Protein AF-A0A074VTX7-F1 (afdb_monomer)

Foldseek 3Di:
DDDPDDDPDPPPAAEDEQQPFDDQFALDDDPDPQKDWDDQVVLQVQLLVLCQVVVVCCVQPVDRHRYDDGHHPNKTKIWGWDFDQDPPDNDTDTDTWIWMHGHPLRDIRRHSNLVSQCSSCRSVVNNVPRPGCPSVDVDD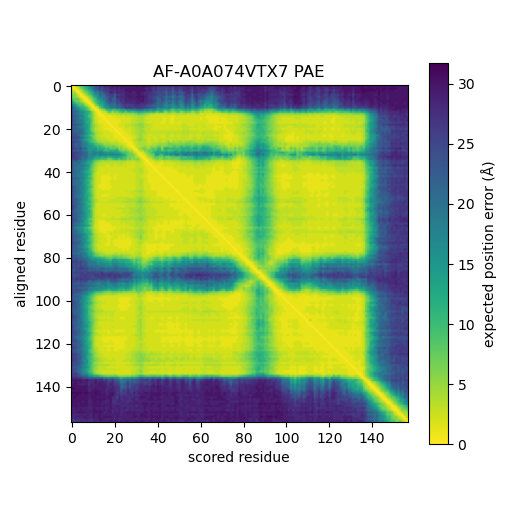DPPPPPPPPPPPDDDDD

Structure (mmCIF, N/CA/C/O backbone):
data_AF-A0A074VTX7-F1
#
_entry.id   AF-A0A074VTX7-F1
#
loop_
_atom_site.group_PDB
_atom_site.id
_atom_site.type_symbol
_atom_site.label_atom_id
_atom_site.label_alt_id
_atom_site.label_comp_id
_atom_site.label_asym_id
_atom_site.label_entity_id
_atom_site.label_seq_id
_atom_site.pdbx_PDB_ins_code
_atom_site.Cartn_x
_atom_site.Cartn_y
_atom_site.Cartn_z
_atom_site.occupancy
_atom_site.B_iso_or_equiv
_atom_site.auth_seq_id
_atom_site.auth_comp_id
_atom_site.auth_asym_id
_atom_site.auth_atom_id
_atom_site.pdbx_PDB_model_num
ATOM 1 N N . MET A 1 1 ? 20.202 25.415 -2.064 1.00 35.78 1 MET A N 1
ATOM 2 C CA . MET A 1 1 ? 19.200 25.544 -0.985 1.00 35.78 1 MET A CA 1
ATOM 3 C C . MET A 1 1 ? 17.829 25.539 -1.634 1.00 35.78 1 MET A C 1
ATOM 5 O O . MET A 1 1 ? 17.316 26.577 -2.020 1.00 35.78 1 MET A O 1
ATOM 9 N N . ASN A 1 2 ? 17.303 24.351 -1.880 1.00 34.44 2 ASN A N 1
ATOM 10 C CA . ASN A 1 2 ? 16.001 24.104 -2.477 1.00 34.44 2 ASN A CA 1
ATOM 11 C C . ASN A 1 2 ? 15.059 23.713 -1.337 1.00 34.44 2 ASN A C 1
ATOM 13 O O . ASN A 1 2 ? 15.099 22.591 -0.847 1.00 34.44 2 ASN A O 1
ATOM 17 N N . ASN A 1 3 ? 14.274 24.695 -0.890 1.00 41.28 3 ASN A N 1
ATOM 18 C CA . ASN A 1 3 ? 13.166 24.508 0.036 1.00 41.28 3 ASN A CA 1
ATOM 19 C C . ASN A 1 3 ? 12.060 23.735 -0.688 1.00 41.28 3 ASN A C 1
ATOM 21 O O . ASN A 1 3 ? 11.331 24.311 -1.494 1.00 41.28 3 ASN A O 1
ATOM 25 N N . SER A 1 4 ? 11.931 22.446 -0.389 1.00 39.31 4 SER A N 1
ATOM 26 C CA . SER A 1 4 ? 10.676 21.731 -0.600 1.00 39.31 4 SER A CA 1
ATOM 27 C C . SER A 1 4 ? 9.819 21.968 0.634 1.00 39.31 4 SER A C 1
ATOM 29 O O . SER A 1 4 ? 10.064 21.406 1.697 1.00 39.31 4 SER A O 1
ATOM 31 N N . THR A 1 5 ? 8.856 22.873 0.509 1.00 37.94 5 THR A N 1
ATOM 32 C CA . THR A 1 5 ? 7.823 23.097 1.518 1.00 37.94 5 THR A CA 1
ATOM 33 C C . THR A 1 5 ? 7.037 21.794 1.703 1.00 37.94 5 THR A C 1
ATOM 35 O O . THR A 1 5 ? 6.525 21.276 0.705 1.00 37.94 5 THR A O 1
ATOM 38 N N . PRO A 1 6 ? 6.900 21.253 2.927 1.00 44.28 6 PRO A N 1
ATOM 39 C CA . PRO A 1 6 ? 5.965 20.166 3.171 1.00 44.28 6 PRO A CA 1
ATOM 40 C C . PRO A 1 6 ? 4.564 20.693 2.868 1.00 44.28 6 PRO A C 1
ATOM 42 O O . PRO A 1 6 ? 4.188 21.777 3.321 1.00 44.28 6 PRO A O 1
ATOM 45 N N . THR A 1 7 ? 3.795 19.950 2.078 1.00 47.16 7 THR A N 1
ATOM 46 C CA . THR A 1 7 ? 2.369 20.249 1.915 1.00 47.16 7 THR A CA 1
ATOM 47 C C . THR A 1 7 ? 1.738 20.196 3.311 1.00 47.16 7 THR A C 1
ATOM 49 O O . THR A 1 7 ? 1.939 19.194 3.998 1.00 47.16 7 THR A O 1
ATOM 52 N N . PRO A 1 8 ? 1.022 21.237 3.777 1.00 45.09 8 PRO A N 1
ATOM 53 C CA . PRO A 1 8 ? 0.425 21.191 5.099 1.00 45.09 8 PRO A CA 1
ATOM 54 C C . PRO A 1 8 ? -0.589 20.049 5.124 1.00 45.09 8 PRO A C 1
ATOM 56 O O . PRO A 1 8 ? -1.461 19.982 4.253 1.00 45.09 8 PRO A O 1
ATOM 59 N N . ALA A 1 9 ? -0.469 19.159 6.112 1.00 49.94 9 ALA A N 1
ATOM 60 C CA . ALA A 1 9 ? -1.504 18.185 6.420 1.00 49.94 9 ALA A CA 1
ATOM 61 C C . ALA A 1 9 ? -2.851 18.917 6.460 1.00 49.94 9 ALA A C 1
ATOM 63 O O . ALA A 1 9 ? -2.981 19.956 7.115 1.00 49.94 9 ALA A O 1
ATOM 64 N N . ALA A 1 10 ? -3.831 18.428 5.700 1.00 51.50 10 ALA A N 1
ATOM 65 C CA . ALA A 1 10 ? -5.150 19.034 5.665 1.00 51.50 10 ALA A CA 1
ATOM 66 C C . ALA A 1 10 ? -5.691 19.099 7.101 1.00 51.50 10 ALA A C 1
ATOM 68 O O . ALA A 1 10 ? -5.908 18.066 7.734 1.00 51.50 10 ALA A O 1
ATOM 69 N N . SER A 1 11 ? -5.858 20.316 7.621 1.00 49.06 11 SER A N 1
ATOM 70 C CA . SER A 1 11 ? -6.480 20.591 8.917 1.00 49.06 11 SER A CA 1
ATOM 71 C C . SER A 1 11 ? -7.802 19.814 9.013 1.00 49.06 11 SER A C 1
ATOM 73 O O . SER A 1 11 ? -8.742 20.108 8.276 1.00 49.06 11 SER A O 1
ATOM 75 N N . GLY A 1 12 ? -7.838 18.765 9.847 1.00 70.00 12 GLY A N 1
ATOM 76 C CA . GLY A 1 12 ? -8.978 17.846 9.993 1.00 70.00 12 GLY A CA 1
ATOM 77 C C . GLY A 1 12 ? -8.753 16.393 9.541 1.00 70.00 12 GLY A C 1
ATOM 78 O O . GLY A 1 12 ? -9.657 15.575 9.716 1.00 70.00 12 GLY A O 1
ATOM 79 N N . ALA A 1 13 ? -7.588 16.043 8.987 1.00 82.75 13 ALA A N 1
ATOM 80 C CA . ALA A 1 13 ? -7.245 14.654 8.676 1.00 82.75 13 ALA A CA 1
ATOM 81 C C . ALA A 1 13 ? -7.021 13.827 9.955 1.00 82.75 13 ALA A C 1
ATOM 83 O O . ALA A 1 13 ? -6.391 14.290 10.905 1.00 82.75 13 ALA A O 1
ATOM 84 N N . GLN A 1 14 ? -7.537 12.597 9.978 1.00 93.50 14 GLN A N 1
ATOM 85 C CA . GLN A 1 14 ? -7.322 11.674 11.093 1.00 93.50 14 GLN A CA 1
ATOM 86 C C . GLN A 1 14 ? -5.940 11.027 10.992 1.00 93.50 14 GLN A C 1
ATOM 88 O O . GLN A 1 14 ? -5.607 10.453 9.956 1.00 93.50 14 GLN A O 1
ATOM 93 N N . GLU A 1 15 ? -5.165 11.063 12.073 1.00 97.06 15 GLU A N 1
ATOM 94 C CA . GLU A 1 15 ? -3.908 10.320 12.153 1.00 97.06 15 GLU A CA 1
ATOM 95 C C . GLU A 1 15 ? -4.174 8.828 12.361 1.00 97.06 15 GLU A C 1
ATOM 97 O O . GLU A 1 15 ? -4.934 8.438 13.250 1.00 97.06 15 GLU A O 1
ATOM 102 N N . ILE A 1 16 ? -3.558 7.998 11.521 1.00 97.31 16 ILE A N 1
ATOM 103 C CA . ILE A 1 16 ? -3.710 6.543 11.536 1.00 97.31 16 ILE A CA 1
ATOM 104 C C . ILE A 1 16 ? -2.327 5.897 11.591 1.00 97.31 16 ILE A C 1
ATOM 106 O O . ILE A 1 16 ? -1.510 6.077 10.688 1.00 97.31 16 ILE A O 1
ATOM 110 N N . ASP A 1 17 ? -2.085 5.100 12.625 1.00 96.56 17 ASP A N 1
ATOM 111 C CA . ASP A 1 17 ? -0.899 4.253 12.724 1.00 96.56 17 ASP A CA 1
ATOM 112 C C . ASP A 1 17 ? -1.211 2.858 12.167 1.00 96.56 17 ASP A C 1
ATOM 114 O O . ASP A 1 17 ? -1.962 2.080 12.762 1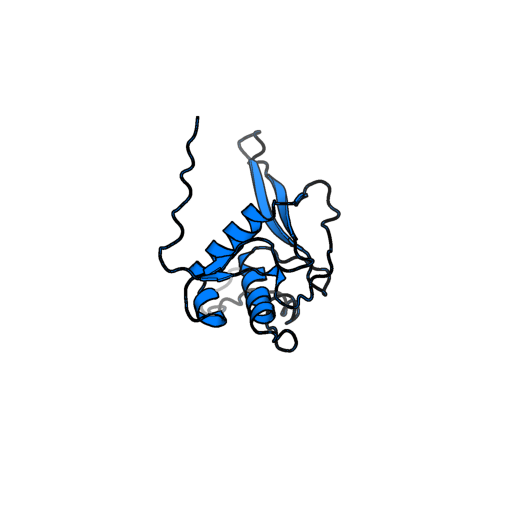.00 96.56 17 ASP A O 1
ATOM 118 N N . LEU A 1 18 ? -0.635 2.536 11.006 1.00 96.19 18 LEU A N 1
ATOM 119 C CA . LEU A 1 18 ? -0.891 1.276 10.306 1.00 96.19 18 LEU A CA 1
ATOM 120 C C . LEU A 1 18 ? -0.270 0.059 11.006 1.00 96.19 18 LEU A C 1
ATOM 122 O O . LEU A 1 18 ? -0.685 -1.069 10.738 1.00 96.19 18 LEU A O 1
ATOM 126 N N . SER A 1 19 ? 0.677 0.262 11.926 1.00 93.31 19 SER A N 1
ATOM 127 C CA . SER A 1 19 ? 1.274 -0.829 12.705 1.00 93.31 19 SER A CA 1
ATOM 128 C C . SER A 1 19 ? 0.316 -1.440 13.734 1.00 93.31 19 SER A C 1
ATOM 130 O O . SER A 1 19 ? 0.555 -2.551 14.205 1.00 93.31 19 SER A O 1
ATOM 132 N N . GLN A 1 20 ? -0.783 -0.744 14.050 1.00 94.69 20 GLN A N 1
ATOM 133 C CA . GLN A 1 20 ? -1.805 -1.195 14.999 1.00 94.69 20 GLN A CA 1
ATOM 134 C C . GLN A 1 20 ? -2.794 -2.203 14.390 1.00 94.69 20 GLN A C 1
ATOM 136 O O . GLN A 1 20 ? -3.573 -2.821 15.115 1.00 94.69 20 GLN A O 1
ATOM 141 N N . TYR A 1 21 ? -2.776 -2.385 13.067 1.00 95.06 21 TYR A N 1
ATOM 142 C CA . TYR A 1 21 ? -3.659 -3.311 12.361 1.00 95.06 21 TYR A CA 1
ATOM 143 C C . TYR A 1 21 ? -2.988 -4.673 12.177 1.00 95.06 21 TYR A C 1
ATOM 145 O O . TYR A 1 21 ? -1.778 -4.775 11.959 1.00 95.06 21 TYR A O 1
ATOM 153 N N . THR A 1 22 ? -3.784 -5.743 12.231 1.00 94.81 22 THR A N 1
ATOM 154 C CA . THR A 1 22 ? -3.284 -7.087 11.910 1.00 94.81 22 THR A CA 1
ATOM 155 C C . THR A 1 22 ? -2.932 -7.146 10.430 1.00 94.81 22 THR A C 1
ATOM 157 O O . THR A 1 22 ? -3.784 -6.920 9.577 1.00 94.81 22 THR A O 1
ATOM 160 N N . SER A 1 23 ? -1.667 -7.436 10.130 1.00 94.75 23 SER A N 1
ATOM 161 C CA . SER A 1 23 ? -1.142 -7.456 8.766 1.00 94.75 23 SER A CA 1
ATOM 162 C C . SER A 1 23 ? -0.753 -8.869 8.339 1.00 94.75 23 SER A C 1
ATOM 164 O O . SER A 1 23 ? -0.218 -9.640 9.135 1.00 94.75 23 SER A O 1
ATOM 166 N N . ASP A 1 24 ? -0.985 -9.179 7.065 1.00 95.81 24 ASP A N 1
ATOM 167 C CA . ASP A 1 24 ? -0.550 -10.393 6.368 1.00 95.81 24 ASP A CA 1
ATOM 168 C C . ASP A 1 24 ? 0.841 -10.258 5.724 1.00 95.81 24 ASP A C 1
ATOM 170 O O . ASP A 1 24 ? 1.307 -11.166 5.032 1.00 95.81 24 ASP A O 1
ATOM 174 N N . GLY A 1 25 ? 1.525 -9.133 5.950 1.00 95.44 25 GLY A N 1
ATOM 175 C CA . GLY A 1 25 ? 2.830 -8.865 5.369 1.00 95.44 25 GLY A CA 1
ATOM 176 C C . GLY A 1 25 ? 3.877 -9.887 5.804 1.00 95.44 25 GLY A C 1
ATOM 177 O O . GLY A 1 25 ? 4.098 -10.128 6.991 1.00 95.44 25 GLY A O 1
ATOM 178 N N . THR A 1 26 ? 4.581 -10.472 4.837 1.00 94.94 26 THR A N 1
ATOM 179 C CA . THR A 1 26 ? 5.542 -11.552 5.098 1.00 94.94 26 THR A CA 1
ATOM 180 C C . THR A 1 26 ? 6.973 -11.070 5.325 1.00 94.94 26 THR A C 1
ATOM 182 O O . THR A 1 26 ? 7.861 -11.907 5.449 1.00 94.94 26 THR A O 1
ATOM 185 N N . GLY A 1 27 ? 7.235 -9.759 5.278 1.00 91.69 27 GLY A N 1
ATOM 186 C CA . GLY A 1 27 ? 8.593 -9.205 5.378 1.00 91.69 27 GLY A CA 1
ATOM 187 C C . GLY A 1 27 ? 9.489 -9.590 4.200 1.00 91.69 27 GLY A C 1
ATOM 188 O O . GLY A 1 27 ? 10.698 -9.714 4.352 1.00 91.69 27 GLY A O 1
ATOM 189 N N . GLN A 1 28 ? 8.896 -9.852 3.031 1.00 88.31 28 GLN A N 1
ATOM 190 C CA . GLN A 1 28 ? 9.672 -10.179 1.842 1.00 88.31 28 GLN A CA 1
ATOM 191 C C . GLN A 1 28 ? 10.425 -8.943 1.359 1.00 88.31 28 GLN A C 1
ATOM 193 O O . GLN A 1 28 ? 9.810 -7.930 1.031 1.00 88.31 28 GLN A O 1
ATOM 198 N N . GLU A 1 29 ? 11.735 -9.081 1.213 1.00 85.50 29 GLU A N 1
ATOM 199 C CA . GLU A 1 29 ? 12.582 -8.057 0.618 1.00 85.50 29 GLU A CA 1
ATOM 200 C C . GLU A 1 29 ? 12.720 -8.246 -0.898 1.00 85.50 29 GLU A C 1
ATOM 202 O O . GLU A 1 29 ? 12.539 -9.342 -1.445 1.00 85.50 29 GLU A O 1
ATOM 207 N N . CYS A 1 30 ? 13.066 -7.169 -1.605 1.00 79.81 30 CYS A N 1
ATOM 208 C CA . CYS A 1 30 ? 13.448 -7.283 -3.005 1.00 79.81 30 CYS A CA 1
ATOM 209 C C . CYS A 1 30 ? 14.893 -7.795 -3.118 1.00 79.81 30 CYS A C 1
ATOM 211 O O . CYS A 1 30 ? 15.827 -7.114 -2.712 1.00 79.81 30 CYS A O 1
ATOM 213 N N . MET A 1 31 ? 15.097 -8.964 -3.734 1.00 72.62 31 MET A N 1
ATOM 214 C CA . MET A 1 31 ? 16.433 -9.564 -3.907 1.00 72.62 31 MET A CA 1
ATOM 215 C C . MET A 1 31 ? 17.255 -8.961 -5.068 1.00 72.62 31 MET A C 1
ATOM 217 O O . MET A 1 31 ? 18.264 -9.536 -5.471 1.00 72.62 31 MET A O 1
ATOM 221 N N . ASN A 1 32 ? 16.837 -7.833 -5.656 1.00 72.19 32 ASN A N 1
ATOM 222 C CA . ASN A 1 32 ? 17.489 -7.264 -6.840 1.00 72.19 32 ASN A CA 1
ATOM 223 C C . ASN A 1 32 ? 18.446 -6.113 -6.487 1.00 72.19 32 ASN A C 1
ATOM 225 O O . ASN A 1 32 ? 18.079 -5.171 -5.796 1.00 72.19 32 ASN A O 1
ATOM 229 N N . LEU A 1 33 ? 19.647 -6.116 -7.076 1.00 61.84 33 LEU A N 1
ATOM 230 C CA . LEU A 1 33 ? 20.695 -5.101 -6.842 1.00 61.84 33 LEU A CA 1
ATOM 231 C C . LEU A 1 33 ? 20.339 -3.673 -7.309 1.00 61.84 33 LEU A C 1
ATOM 233 O O . LEU A 1 33 ? 21.084 -2.736 -7.049 1.00 61.84 33 LEU A O 1
ATOM 237 N N . ILE A 1 34 ? 19.226 -3.499 -8.025 1.00 77.12 34 ILE A N 1
ATOM 238 C CA . ILE A 1 34 ? 18.788 -2.212 -8.597 1.00 77.12 34 ILE A CA 1
ATOM 239 C C . ILE A 1 34 ? 17.586 -1.602 -7.861 1.00 77.12 34 ILE A C 1
ATOM 241 O O . ILE A 1 34 ? 16.976 -0.655 -8.365 1.00 77.12 34 ILE A O 1
ATOM 245 N N . THR A 1 35 ? 17.201 -2.170 -6.716 1.00 81.31 35 THR A N 1
ATOM 246 C CA . THR A 1 35 ? 16.099 -1.669 -5.887 1.00 81.31 35 THR A CA 1
ATOM 247 C C . THR A 1 35 ? 16.598 -1.062 -4.588 1.00 81.31 35 THR A C 1
ATOM 249 O O . THR A 1 35 ? 17.406 -1.671 -3.896 1.00 81.31 35 THR A O 1
ATOM 252 N N . VAL A 1 36 ? 16.070 0.110 -4.240 1.00 88.94 36 VAL A N 1
ATOM 253 C CA . VAL A 1 36 ? 16.400 0.844 -3.015 1.00 88.94 36 VAL A CA 1
ATOM 254 C C . VAL A 1 36 ? 15.156 0.916 -2.139 1.00 88.94 36 VAL A C 1
ATOM 256 O O . VAL A 1 36 ? 14.134 1.464 -2.565 1.00 88.94 36 VAL A O 1
ATOM 259 N N . ALA A 1 37 ? 15.231 0.351 -0.932 1.00 91.69 37 ALA A N 1
ATOM 260 C CA . ALA A 1 37 ? 14.157 0.459 0.052 1.00 91.69 37 ALA A CA 1
ATOM 261 C C . ALA A 1 37 ? 13.913 1.936 0.390 1.00 91.69 37 ALA A C 1
ATOM 263 O O . ALA A 1 37 ? 14.861 2.690 0.610 1.00 91.69 37 ALA A O 1
ATOM 264 N N . GLN A 1 38 ? 12.650 2.348 0.394 1.00 93.94 38 GLN A N 1
ATOM 265 C CA . GLN A 1 38 ? 12.252 3.678 0.842 1.00 93.94 38 GLN A CA 1
ATOM 266 C C . GLN A 1 38 ? 12.179 3.717 2.370 1.00 93.94 38 GLN A C 1
ATOM 268 O O . GLN A 1 38 ? 12.006 2.686 3.024 1.00 93.94 38 GLN A O 1
ATOM 273 N N . SER A 1 39 ? 12.318 4.912 2.947 1.00 95.56 39 SER A N 1
ATOM 274 C CA . SER A 1 39 ? 12.080 5.095 4.377 1.00 95.56 39 SER A CA 1
ATOM 275 C C . SER A 1 39 ? 10.598 4.876 4.701 1.00 95.56 39 SER A C 1
ATOM 277 O O . SER A 1 39 ? 9.722 5.038 3.846 1.00 95.56 39 SER A O 1
ATOM 279 N N . SER A 1 40 ? 10.308 4.547 5.962 1.00 96.12 40 SER A N 1
ATOM 280 C CA . SER A 1 40 ? 8.931 4.467 6.457 1.00 96.12 40 SER A CA 1
ATOM 281 C C . SER A 1 40 ? 8.161 5.766 6.217 1.00 96.12 40 SER A C 1
ATOM 283 O O . SER A 1 40 ? 7.011 5.713 5.804 1.00 96.12 40 SER A O 1
ATOM 285 N N . GLU A 1 41 ? 8.799 6.918 6.435 1.00 97.12 41 GLU A N 1
ATOM 286 C CA . GLU A 1 41 ? 8.193 8.240 6.244 1.00 97.12 41 GLU A CA 1
ATOM 287 C C . GLU A 1 41 ? 7.753 8.453 4.792 1.00 97.12 41 GLU A C 1
ATOM 289 O O . GLU A 1 41 ? 6.575 8.694 4.543 1.00 97.12 41 GLU A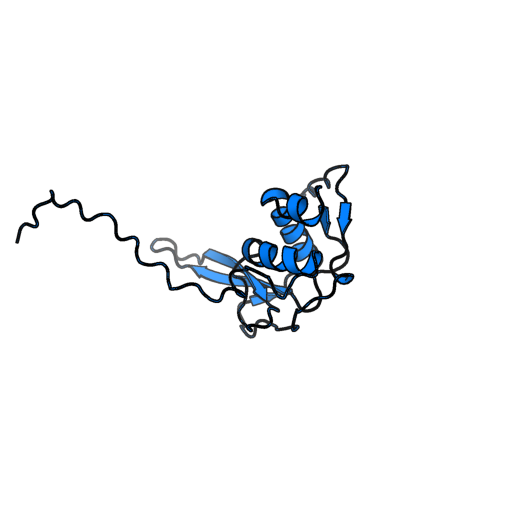 O 1
ATOM 294 N N . THR A 1 42 ? 8.648 8.237 3.824 1.00 96.44 42 THR A N 1
ATOM 295 C CA . THR A 1 42 ? 8.326 8.371 2.395 1.00 96.44 42 THR A CA 1
ATOM 296 C C . THR A 1 42 ? 7.213 7.413 1.968 1.00 96.44 42 THR A C 1
ATOM 298 O O . THR A 1 42 ? 6.300 7.797 1.236 1.00 96.44 42 THR A O 1
ATOM 301 N N . PHE A 1 43 ? 7.227 6.174 2.467 1.00 97.38 43 PHE A N 1
ATOM 302 C CA . PHE A 1 43 ? 6.164 5.224 2.151 1.00 97.38 43 PHE A CA 1
ATOM 303 C C . PHE A 1 43 ? 4.805 5.670 2.726 1.00 97.38 43 PHE A C 1
ATOM 305 O O . PHE A 1 43 ? 3.778 5.572 2.049 1.00 97.38 43 PHE A O 1
ATOM 312 N N . LEU A 1 44 ? 4.780 6.206 3.951 1.00 98.25 44 LEU A N 1
ATOM 313 C CA . LEU A 1 44 ? 3.566 6.736 4.582 1.00 98.25 44 LEU A CA 1
ATOM 314 C C . LEU A 1 44 ? 3.040 7.991 3.870 1.00 98.25 44 LEU A C 1
ATOM 316 O O . LEU A 1 44 ? 1.825 8.127 3.708 1.00 98.25 44 LEU A O 1
ATOM 320 N N . GLU A 1 45 ? 3.920 8.865 3.379 1.00 97.75 45 GLU A N 1
ATOM 321 C CA . GLU A 1 45 ? 3.549 10.012 2.541 1.00 97.75 45 GLU A CA 1
ATOM 322 C C . GLU A 1 45 ? 2.867 9.553 1.245 1.00 97.75 45 GLU A C 1
ATOM 324 O O . GLU A 1 45 ? 1.772 10.020 0.908 1.00 97.75 45 GLU A O 1
ATOM 329 N N . HIS A 1 46 ? 3.461 8.581 0.542 1.00 97.06 46 HIS A N 1
ATOM 330 C CA . HIS A 1 46 ? 2.872 8.014 -0.670 1.00 97.06 46 HIS A CA 1
ATOM 331 C C . HIS A 1 46 ? 1.522 7.343 -0.395 1.00 97.06 46 HIS A C 1
ATOM 333 O O . HIS A 1 46 ? 0.567 7.533 -1.156 1.00 97.06 46 HIS A O 1
ATOM 339 N N . LEU A 1 47 ? 1.411 6.582 0.698 1.00 97.56 47 LEU A N 1
ATOM 340 C CA . LEU A 1 47 ? 0.155 5.962 1.117 1.00 97.56 47 LEU A CA 1
ATOM 341 C C . LEU A 1 47 ? -0.914 7.006 1.418 1.00 97.56 47 LEU A C 1
ATOM 343 O O . LEU A 1 47 ? -2.032 6.874 0.927 1.00 97.56 47 LEU A O 1
ATOM 347 N N . THR A 1 48 ? -0.568 8.052 2.166 1.00 98.00 48 THR A N 1
ATOM 348 C CA . THR A 1 48 ? -1.478 9.143 2.533 1.00 98.00 48 THR A CA 1
ATOM 349 C C . THR A 1 48 ? -2.011 9.831 1.283 1.00 98.00 48 THR A C 1
ATOM 351 O O . THR A 1 48 ? -3.223 9.985 1.111 1.00 98.00 48 THR A O 1
ATOM 354 N N . HIS A 1 49 ? -1.114 10.178 0.357 1.00 97.12 49 HIS A N 1
ATOM 355 C CA . HIS A 1 49 ? -1.486 10.785 -0.913 1.00 97.12 49 HIS A CA 1
ATOM 356 C C . HIS A 1 49 ? -2.442 9.887 -1.711 1.00 97.12 49 HIS A C 1
ATOM 358 O O . HIS A 1 49 ? -3.509 10.332 -2.142 1.00 97.12 49 HIS A O 1
ATOM 364 N N . ILE A 1 50 ? -2.100 8.609 -1.884 1.00 96.00 50 ILE A N 1
ATOM 365 C CA . ILE A 1 50 ? -2.917 7.657 -2.642 1.00 96.00 50 ILE A CA 1
ATOM 366 C C . ILE A 1 50 ? -4.271 7.408 -1.973 1.00 96.00 50 ILE A C 1
ATOM 368 O O . ILE A 1 50 ? -5.285 7.386 -2.669 1.00 96.00 50 ILE A O 1
ATOM 372 N N . PHE A 1 51 ? -4.318 7.241 -0.651 1.00 96.19 51 PHE A N 1
ATOM 373 C CA . PHE A 1 51 ? -5.564 6.967 0.066 1.00 96.19 51 PHE A CA 1
ATOM 374 C C . PHE A 1 51 ? -6.562 8.106 -0.064 1.00 96.19 51 PHE A C 1
ATOM 376 O O . PHE A 1 51 ? -7.745 7.870 -0.324 1.00 96.19 51 PHE A O 1
ATOM 383 N N . ASN A 1 52 ? -6.075 9.336 0.070 1.00 96.44 52 ASN A N 1
ATOM 384 C CA . ASN A 1 52 ? -6.913 10.519 -0.016 1.00 96.44 52 ASN A CA 1
ATOM 385 C C . ASN A 1 52 ? -7.341 10.808 -1.465 1.00 96.44 52 ASN A C 1
ATOM 387 O O . ASN A 1 52 ? -8.499 11.141 -1.700 1.00 96.44 52 ASN A O 1
ATOM 391 N N . THR A 1 53 ? -6.459 10.625 -2.455 1.00 95.75 53 THR A N 1
ATOM 392 C CA . THR A 1 53 ? -6.769 10.940 -3.867 1.00 95.75 53 THR A CA 1
ATOM 393 C C . THR A 1 53 ? -7.579 9.865 -4.593 1.00 95.75 53 THR A C 1
ATOM 395 O O . THR A 1 53 ? -8.313 10.182 -5.525 1.00 95.75 53 THR A O 1
ATOM 398 N N . ARG A 1 54 ? -7.474 8.591 -4.190 1.00 93.19 54 ARG A N 1
ATOM 399 C CA . ARG A 1 54 ? -8.210 7.467 -4.805 1.00 93.19 54 ARG A CA 1
ATOM 400 C C . ARG A 1 54 ? -9.537 7.147 -4.111 1.00 93.19 54 ARG A C 1
ATOM 402 O O . ARG A 1 54 ? -10.223 6.225 -4.535 1.00 93.19 54 ARG A O 1
ATOM 409 N N . GLY A 1 55 ? -9.889 7.874 -3.049 1.00 93.00 55 GLY A N 1
ATOM 410 C CA . GLY A 1 55 ? -11.117 7.657 -2.277 1.00 93.00 55 GLY A CA 1
ATOM 411 C C . GLY A 1 55 ? -11.050 6.507 -1.266 1.00 93.00 55 GLY A C 1
ATOM 412 O O . GLY A 1 55 ? -12.014 6.301 -0.534 1.00 93.00 55 GLY A O 1
ATOM 413 N N . TYR A 1 56 ? -9.921 5.797 -1.152 1.00 95.44 56 TYR A N 1
ATOM 414 C CA . TYR A 1 56 ? -9.757 4.711 -0.178 1.00 95.44 56 TYR A CA 1
ATOM 415 C C . TYR A 1 56 ? -9.920 5.188 1.270 1.00 95.44 56 TYR A C 1
ATOM 417 O O . TYR A 1 56 ? -10.483 4.463 2.085 1.00 95.44 56 TYR A O 1
ATOM 425 N N . ALA A 1 57 ? -9.490 6.416 1.583 1.00 94.19 57 ALA A N 1
ATOM 426 C CA . ALA A 1 57 ? -9.679 7.013 2.904 1.00 94.19 57 ALA A CA 1
ATOM 427 C C . ALA A 1 57 ? -11.169 7.154 3.263 1.00 94.19 57 ALA A C 1
ATOM 429 O O . ALA A 1 57 ? -11.589 6.799 4.363 1.00 94.19 57 ALA A O 1
ATOM 430 N N . MET A 1 58 ? -11.993 7.581 2.301 1.00 93.94 58 MET A N 1
ATOM 431 C CA . MET A 1 58 ? -13.440 7.674 2.490 1.00 93.94 58 MET A CA 1
ATOM 432 C C . MET A 1 58 ? -14.080 6.294 2.651 1.00 93.94 58 MET A C 1
ATOM 434 O O . MET A 1 58 ? -14.939 6.134 3.510 1.00 93.94 58 MET A O 1
ATOM 438 N N . THR A 1 59 ? -13.638 5.294 1.885 1.00 92.88 59 THR A N 1
ATOM 439 C CA . THR A 1 59 ? -14.141 3.916 2.003 1.00 92.88 59 THR A CA 1
ATOM 440 C C . THR A 1 59 ? -13.806 3.285 3.353 1.00 92.88 59 THR A C 1
ATOM 442 O O . THR A 1 59 ? -14.669 2.662 3.961 1.00 92.88 59 THR A O 1
ATOM 445 N N . ALA A 1 60 ? -12.566 3.432 3.823 1.00 94.06 60 ALA A N 1
ATOM 446 C CA . ALA A 1 60 ? -12.097 2.759 5.033 1.00 94.06 60 ALA A CA 1
ATOM 447 C C . ALA A 1 60 ? -12.436 3.522 6.327 1.00 94.06 60 ALA A C 1
ATOM 449 O O . ALA A 1 60 ? -12.677 2.899 7.356 1.00 94.06 60 ALA A O 1
ATOM 450 N N . PHE A 1 61 ? -12.466 4.860 6.289 1.00 93.81 61 PHE A N 1
ATOM 451 C CA . PHE A 1 61 ? -12.567 5.701 7.492 1.00 93.81 61 PHE A CA 1
ATOM 452 C C . PHE A 1 61 ? -13.669 6.769 7.427 1.00 93.81 61 PHE A C 1
ATOM 454 O O . PHE A 1 61 ? -13.936 7.448 8.421 1.00 93.81 61 PHE A O 1
ATOM 461 N N . GLY A 1 62 ? -14.298 6.976 6.265 1.00 95.38 62 GLY A N 1
ATOM 462 C CA . GLY A 1 62 ? -15.309 8.021 6.070 1.00 95.38 62 GLY A CA 1
ATOM 463 C C . GLY A 1 62 ? -14.765 9.454 6.114 1.00 95.38 62 GLY A C 1
ATOM 464 O O . GLY A 1 62 ? -15.550 10.396 6.213 1.00 95.38 62 GLY A O 1
ATOM 465 N N . ARG A 1 63 ? -13.439 9.638 6.078 1.00 95.12 63 ARG A N 1
ATOM 466 C CA . ARG A 1 63 ? -12.755 10.942 6.119 1.00 95.12 63 ARG A CA 1
ATOM 467 C C . ARG A 1 63 ? -11.340 10.845 5.551 1.00 95.12 63 ARG A C 1
ATOM 469 O O . ARG A 1 63 ? -10.823 9.747 5.370 1.00 95.1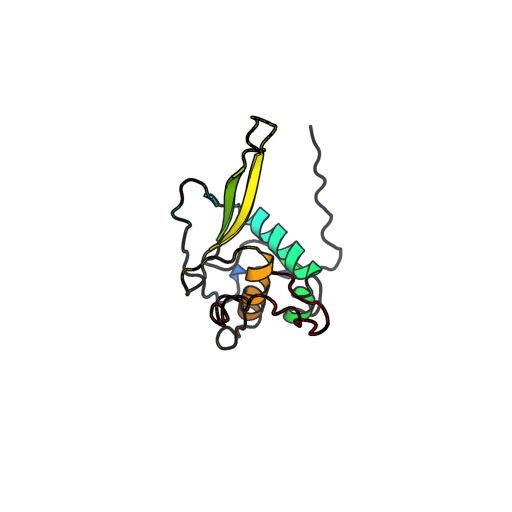2 63 ARG A O 1
ATOM 476 N N . TYR A 1 64 ? -10.704 11.993 5.316 1.00 96.06 64 TYR A N 1
ATOM 477 C CA . TYR A 1 64 ? -9.283 12.047 4.966 1.00 96.06 64 TYR A CA 1
ATOM 478 C C . TYR A 1 64 ? -8.396 11.614 6.134 1.00 96.06 64 TYR A C 1
ATOM 480 O O . TYR A 1 64 ? -8.707 11.872 7.301 1.00 96.06 64 TYR A O 1
ATOM 488 N N . VAL A 1 65 ? -7.271 10.989 5.799 1.00 96.69 65 VAL A N 1
ATOM 489 C CA . VAL A 1 65 ? -6.320 10.441 6.770 1.00 96.69 65 VAL A CA 1
ATOM 490 C C . VAL A 1 65 ? -4.918 10.993 6.568 1.00 96.69 65 VAL A C 1
ATOM 492 O O . VAL A 1 65 ? -4.582 11.481 5.489 1.00 96.69 65 VAL A O 1
ATOM 495 N N . ASN A 1 66 ? -4.106 10.884 7.611 1.00 97.88 66 ASN A N 1
ATOM 496 C CA . ASN A 1 66 ? -2.663 11.055 7.588 1.00 97.88 66 ASN A CA 1
ATOM 497 C C . ASN A 1 66 ? -2.035 9.806 8.215 1.00 97.88 66 ASN A C 1
ATOM 499 O O . ASN A 1 66 ? -2.284 9.522 9.387 1.00 97.88 66 ASN A O 1
ATOM 503 N N . PHE A 1 67 ? -1.272 9.026 7.452 1.00 97.94 67 PHE A N 1
ATOM 504 C CA . PHE A 1 67 ? -0.620 7.844 8.011 1.00 97.94 67 PHE A CA 1
ATOM 505 C C . PHE A 1 67 ? 0.661 8.231 8.745 1.00 97.94 67 PHE A C 1
ATOM 507 O O . PHE A 1 67 ? 1.492 8.958 8.207 1.00 97.94 67 PHE A O 1
ATOM 514 N N . VAL A 1 68 ? 0.821 7.732 9.970 1.00 97.31 68 VAL A N 1
ATOM 515 C CA . VAL A 1 68 ? 1.909 8.115 10.881 1.00 97.31 68 VAL A CA 1
ATOM 516 C C . VAL A 1 68 ? 2.625 6.892 11.456 1.00 97.31 68 VAL A C 1
ATOM 518 O O . VAL A 1 68 ? 2.148 5.764 11.339 1.00 97.31 68 VAL A O 1
ATOM 521 N N . ASN A 1 69 ? 3.769 7.136 12.101 1.00 96.19 69 ASN A N 1
ATOM 522 C CA . ASN A 1 69 ? 4.631 6.175 12.801 1.00 96.19 69 ASN A CA 1
ATOM 523 C C . ASN A 1 69 ? 5.250 5.075 11.933 1.00 96.19 69 ASN A C 1
ATOM 525 O O . ASN A 1 69 ? 6.473 5.010 11.804 1.00 96.19 69 ASN A O 1
ATOM 529 N N . SER A 1 70 ? 4.453 4.148 11.403 1.00 94.88 70 SER A N 1
ATOM 530 C CA . SER A 1 70 ? 4.974 2.959 10.728 1.00 94.88 70 SER A CA 1
ATOM 531 C C . SER A 1 70 ? 4.016 2.393 9.674 1.00 94.88 70 SER A C 1
ATOM 533 O O . SER A 1 70 ? 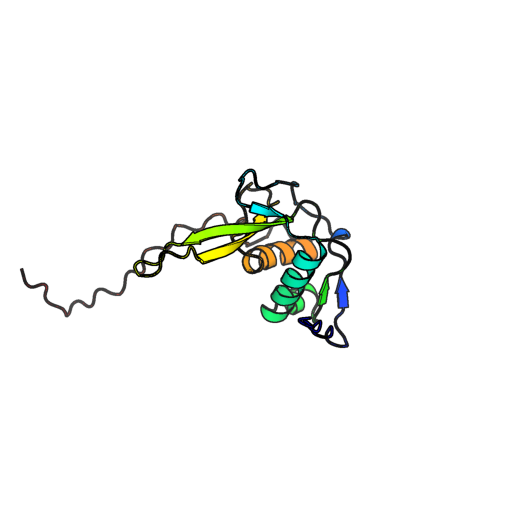2.802 2.411 9.878 1.00 94.88 70 SER A O 1
ATOM 535 N N . PRO A 1 71 ? 4.542 1.854 8.553 1.00 95.69 71 PRO A N 1
ATOM 536 C CA . PRO A 1 71 ? 3.743 1.144 7.559 1.00 95.69 71 PRO A CA 1
ATOM 537 C C . PRO A 1 71 ? 3.136 -0.155 8.115 1.00 95.69 71 PRO A C 1
ATOM 539 O O . PRO A 1 71 ? 3.537 -0.624 9.186 1.00 95.69 71 PRO A O 1
ATOM 542 N N . PRO A 1 72 ? 2.223 -0.798 7.364 1.00 95.50 72 PRO A N 1
ATOM 543 C CA . PRO A 1 72 ? 1.714 -2.120 7.707 1.00 95.50 72 PRO A CA 1
ATOM 544 C C . PRO A 1 72 ? 2.865 -3.115 7.877 1.00 95.50 72 PRO A C 1
ATOM 546 O O . PRO A 1 72 ? 3.772 -3.191 7.039 1.00 95.50 72 PRO A O 1
ATOM 549 N N . LYS A 1 73 ? 2.833 -3.878 8.972 1.00 96.69 73 LYS A N 1
ATOM 550 C CA . LYS A 1 73 ? 3.919 -4.789 9.339 1.00 96.69 73 LYS A CA 1
ATOM 551 C C . LYS A 1 73 ? 4.230 -5.765 8.199 1.00 96.69 73 LYS A C 1
ATOM 553 O O . LYS A 1 73 ? 3.348 -6.437 7.686 1.00 96.69 73 LYS A O 1
ATOM 558 N N . GLY A 1 74 ? 5.506 -5.875 7.836 1.00 96.12 74 GLY A N 1
ATOM 559 C CA . GLY A 1 74 ? 5.965 -6.821 6.816 1.00 96.12 74 GLY A CA 1
ATOM 560 C C . GLY A 1 74 ? 5.786 -6.355 5.369 1.00 96.12 74 GLY A C 1
ATOM 561 O O . GLY A 1 74 ? 6.074 -7.143 4.466 1.00 96.12 74 GLY A O 1
ATOM 562 N N . TYR A 1 75 ? 5.364 -5.105 5.148 1.00 97.19 75 TYR A N 1
ATOM 563 C CA . TYR A 1 75 ? 5.375 -4.451 3.841 1.00 97.19 75 TYR A CA 1
ATOM 564 C C . TYR A 1 75 ? 6.483 -3.404 3.740 1.00 97.19 75 TYR A C 1
ATOM 566 O O . TYR A 1 75 ? 6.794 -2.699 4.699 1.00 97.19 75 TYR A O 1
ATOM 574 N N . THR A 1 76 ? 7.080 -3.278 2.557 1.00 96.12 76 THR A N 1
ATOM 575 C CA . THR A 1 76 ? 8.128 -2.283 2.290 1.00 96.12 76 THR A CA 1
ATOM 576 C C . THR A 1 76 ? 8.030 -1.787 0.856 1.00 96.12 76 THR A C 1
ATOM 578 O O . THR A 1 76 ? 7.834 -2.570 -0.079 1.00 96.12 76 THR A O 1
ATOM 581 N N . GLU A 1 77 ? 8.165 -0.475 0.683 1.00 95.75 77 GLU A N 1
ATOM 582 C CA . GLU A 1 77 ? 8.252 0.158 -0.624 1.00 95.75 77 GLU A CA 1
ATOM 583 C C . GLU A 1 77 ? 9.703 0.195 -1.116 1.00 95.75 77 GLU A C 1
ATOM 585 O O . GLU A 1 77 ? 10.630 0.508 -0.373 1.00 95.75 77 GLU A O 1
ATOM 590 N N . TYR A 1 78 ? 9.894 -0.104 -2.396 1.00 93.75 78 TYR A N 1
ATOM 591 C CA . TYR A 1 78 ? 11.180 -0.060 -3.071 1.00 93.75 78 TYR A CA 1
ATOM 592 C C . TYR A 1 78 ? 11.081 0.783 -4.334 1.00 93.75 78 TYR A C 1
ATOM 594 O O . TYR A 1 78 ? 10.200 0.575 -5.171 1.00 93.75 78 TYR A O 1
ATOM 602 N N . TRP A 1 79 ? 12.056 1.664 -4.522 1.00 89.06 79 TRP A N 1
ATOM 603 C CA . TRP A 1 79 ? 12.309 2.313 -5.799 1.00 89.06 79 TRP A CA 1
ATOM 604 C C . TRP A 1 79 ? 13.157 1.397 -6.673 1.00 89.06 79 TRP A C 1
ATOM 606 O O . TRP A 1 79 ? 14.257 1.006 -6.283 1.00 89.06 79 TRP A O 1
ATOM 616 N N . ARG A 1 80 ? 12.668 1.045 -7.864 1.00 85.44 80 ARG A N 1
ATOM 617 C CA . ARG A 1 80 ? 13.416 0.240 -8.835 1.00 85.44 80 ARG A CA 1
ATOM 618 C C . ARG A 1 80 ? 13.962 1.125 -9.942 1.00 85.44 80 ARG A C 1
ATOM 620 O O . ARG A 1 80 ? 13.188 1.639 -10.743 1.00 85.44 80 ARG A O 1
ATOM 627 N N . HIS A 1 81 ? 15.284 1.221 -10.049 1.00 79.44 81 HIS A N 1
ATOM 628 C CA . HIS A 1 81 ? 15.926 1.953 -11.138 1.00 79.44 81 HIS A CA 1
ATOM 629 C C . HIS A 1 81 ? 15.806 1.200 -12.468 1.00 79.44 81 HIS A C 1
ATOM 631 O O . HIS A 1 81 ? 16.112 0.010 -12.561 1.00 79.44 81 HIS A O 1
ATOM 637 N N . ARG A 1 82 ? 15.424 1.911 -13.526 1.00 73.88 82 ARG A N 1
ATOM 638 C CA . ARG A 1 82 ? 15.483 1.463 -14.916 1.00 73.88 82 ARG A CA 1
ATOM 639 C C . ARG A 1 82 ? 16.338 2.448 -15.702 1.00 73.88 82 ARG A C 1
ATOM 641 O O . ARG A 1 82 ? 16.048 3.641 -15.743 1.00 73.88 82 ARG A O 1
ATOM 648 N N . ARG A 1 83 ? 17.391 1.942 -16.344 1.00 69.69 83 ARG A N 1
ATOM 649 C CA . ARG A 1 83 ? 18.129 2.724 -17.338 1.00 69.69 83 ARG A CA 1
ATOM 650 C C . ARG A 1 83 ? 17.348 2.704 -18.640 1.00 69.69 83 ARG A C 1
ATOM 652 O O . ARG A 1 83 ? 17.071 1.629 -19.168 1.00 69.69 83 ARG A O 1
ATOM 659 N N . VAL A 1 84 ? 17.008 3.882 -19.136 1.00 66.25 84 VAL A N 1
ATOM 660 C CA . VAL A 1 84 ? 16.459 4.064 -20.476 1.00 66.25 84 VAL A CA 1
ATOM 661 C C . VAL A 1 84 ? 17.508 4.793 -21.304 1.00 66.25 84 VAL A C 1
ATOM 663 O O . VAL A 1 84 ? 18.018 5.832 -20.886 1.00 66.25 84 VAL A O 1
ATOM 666 N N . VAL A 1 85 ? 17.859 4.205 -22.446 1.00 66.69 85 VAL A N 1
ATOM 667 C CA . VAL A 1 85 ? 18.686 4.847 -23.471 1.00 66.69 85 VAL A CA 1
ATOM 668 C C . VAL A 1 85 ? 17.723 5.496 -24.452 1.00 66.69 85 VAL A C 1
ATOM 670 O O . VAL A 1 85 ? 16.877 4.801 -25.019 1.00 66.69 85 VAL A O 1
ATOM 673 N N . LEU A 1 86 ? 17.809 6.814 -24.609 1.00 68.12 86 LEU A N 1
ATOM 674 C CA . LEU A 1 86 ? 17.059 7.504 -25.649 1.00 68.12 86 LEU A CA 1
ATOM 675 C C . LEU A 1 86 ? 17.799 7.330 -26.986 1.00 68.12 86 LEU A C 1
ATOM 677 O O . LEU A 1 86 ? 19.027 7.401 -26.992 1.00 68.12 86 LEU A O 1
ATOM 681 N N . PRO A 1 87 ? 17.090 7.105 -28.110 1.00 67.25 87 PRO A N 1
ATOM 682 C CA . PRO A 1 87 ? 17.724 6.891 -29.415 1.00 67.25 87 PRO A CA 1
ATOM 683 C C . PRO A 1 87 ? 18.690 8.011 -29.833 1.00 67.25 87 PRO A C 1
ATOM 685 O O . PRO A 1 87 ? 19.696 7.725 -30.477 1.00 67.25 87 PRO A O 1
ATOM 688 N N . ASP A 1 88 ? 18.414 9.250 -29.407 1.00 75.44 88 ASP A N 1
ATOM 689 C CA . ASP A 1 88 ? 19.122 10.461 -29.845 1.00 75.44 88 ASP A CA 1
ATOM 690 C C . ASP A 1 88 ? 19.891 11.184 -28.717 1.00 75.44 88 ASP A C 1
ATOM 692 O O . ASP A 1 88 ? 20.464 12.248 -28.950 1.00 75.44 88 ASP A O 1
ATOM 696 N N . ASP A 1 89 ? 19.926 10.633 -27.494 1.00 64.06 89 ASP A N 1
ATOM 697 C CA . ASP A 1 89 ? 20.670 11.205 -26.359 1.00 64.06 89 ASP A CA 1
ATOM 698 C C . ASP A 1 89 ? 21.453 10.099 -25.620 1.00 64.06 89 ASP A C 1
ATOM 700 O O . ASP A 1 89 ? 20.844 9.210 -25.014 1.00 64.06 89 ASP A O 1
ATOM 704 N N . PRO A 1 90 ? 22.802 10.122 -25.643 1.00 58.56 90 PRO A N 1
ATOM 705 C CA . PRO A 1 90 ? 23.635 9.145 -24.941 1.00 58.56 90 PRO A CA 1
ATOM 706 C C . PRO A 1 90 ? 23.574 9.274 -23.407 1.00 58.56 90 PRO A C 1
ATOM 708 O O . PRO A 1 90 ? 24.197 8.472 -22.703 1.00 58.56 90 PRO A O 1
ATOM 711 N N . GLN A 1 91 ? 22.845 10.253 -22.860 1.00 60.06 91 GLN A N 1
ATOM 712 C CA . GLN A 1 91 ? 22.567 10.322 -21.431 1.00 60.06 91 GLN A CA 1
ATOM 713 C C . GLN A 1 91 ? 21.517 9.283 -21.024 1.00 60.06 91 GLN A C 1
ATOM 715 O O . GLN A 1 91 ? 20.383 9.260 -21.498 1.00 60.06 91 GLN A O 1
ATOM 720 N N . TYR A 1 92 ? 21.891 8.422 -20.078 1.00 59.31 92 TYR A N 1
ATOM 721 C CA . TYR A 1 92 ? 20.953 7.495 -19.457 1.00 59.31 92 TYR A CA 1
ATOM 722 C C . TYR A 1 92 ? 19.925 8.273 -18.631 1.00 59.31 92 TYR A C 1
ATOM 724 O O . TYR A 1 92 ? 20.268 8.844 -17.593 1.00 59.31 92 TYR A O 1
ATOM 732 N N . LEU A 1 93 ? 18.651 8.208 -19.015 1.00 60.62 93 LEU A N 1
ATOM 733 C CA . LEU A 1 93 ? 17.579 8.573 -18.099 1.00 60.62 93 LEU A CA 1
ATOM 734 C C . LEU A 1 93 ? 17.398 7.433 -17.100 1.00 60.62 93 LEU A C 1
ATOM 736 O O . LEU A 1 93 ? 17.126 6.285 -17.463 1.00 60.62 93 LEU A O 1
ATOM 740 N N . THR A 1 94 ? 17.561 7.755 -15.820 1.00 61.94 94 THR A N 1
ATOM 741 C CA . THR A 1 94 ? 17.166 6.851 -14.742 1.00 61.94 94 THR A CA 1
ATOM 742 C C . THR A 1 94 ? 15.698 7.109 -14.444 1.00 61.94 94 THR A C 1
ATOM 744 O O . THR A 1 94 ? 15.360 8.018 -13.694 1.00 61.94 94 THR A O 1
ATOM 747 N N . ILE A 1 95 ? 14.827 6.316 -15.061 1.00 70.81 95 ILE A N 1
ATOM 748 C CA . ILE A 1 95 ? 13.401 6.278 -14.724 1.00 70.81 95 ILE A CA 1
ATOM 749 C C . ILE A 1 95 ? 13.236 5.215 -13.646 1.00 70.81 95 ILE A C 1
ATOM 751 O O . ILE A 1 95 ? 13.908 4.186 -13.696 1.00 70.81 95 ILE A O 1
ATOM 755 N N . GLY A 1 96 ? 12.378 5.436 -12.659 1.00 73.38 96 GLY A N 1
ATOM 756 C CA . GLY A 1 96 ? 12.099 4.406 -11.671 1.00 73.38 96 GLY A CA 1
ATOM 757 C C . GLY A 1 96 ? 10.623 4.218 -11.417 1.00 73.38 96 GLY A C 1
ATOM 758 O O . GLY A 1 96 ? 9.811 5.119 -11.605 1.00 73.38 96 GLY A O 1
ATOM 759 N N . ASP A 1 97 ? 10.313 2.994 -11.023 1.00 85.44 97 ASP A N 1
ATOM 760 C CA . ASP A 1 97 ? 8.980 2.553 -10.656 1.00 85.44 97 ASP A CA 1
ATOM 761 C C . ASP A 1 97 ? 9.001 2.206 -9.161 1.00 85.44 97 ASP A C 1
ATOM 763 O O . ASP A 1 97 ? 9.937 1.552 -8.684 1.00 85.44 97 ASP A O 1
ATOM 767 N N . LEU A 1 98 ? 7.961 2.607 -8.432 1.00 90.50 98 LEU A N 1
ATOM 768 C CA . LEU A 1 98 ? 7.760 2.223 -7.036 1.00 90.50 98 LEU A CA 1
ATOM 769 C C . LEU A 1 98 ? 7.026 0.884 -6.959 1.00 90.50 98 LEU A C 1
ATOM 771 O O . LEU A 1 98 ? 5.975 0.695 -7.576 1.00 90.50 98 LEU A O 1
ATOM 775 N N . TYR A 1 99 ? 7.569 -0.042 -6.176 1.00 94.12 99 TYR A N 1
ATOM 776 C CA . TYR A 1 99 ? 6.973 -1.347 -5.908 1.00 94.12 99 TYR A CA 1
ATOM 777 C C . TYR A 1 99 ? 6.772 -1.537 -4.414 1.00 94.12 99 TYR A C 1
ATOM 779 O O . TYR A 1 99 ? 7.629 -1.151 -3.629 1.00 94.12 99 TYR A O 1
ATOM 787 N N . VAL A 1 100 ? 5.697 -2.220 -4.028 1.00 96.00 100 VAL A N 1
ATOM 788 C CA . VAL A 1 100 ? 5.477 -2.624 -2.634 1.00 96.00 100 VAL A CA 1
ATOM 789 C C . VAL A 1 100 ? 5.602 -4.140 -2.531 1.00 96.00 100 VAL A C 1
ATOM 791 O O . VAL A 1 100 ? 4.880 -4.875 -3.209 1.00 96.00 100 VAL A O 1
ATOM 794 N N . TYR A 1 101 ? 6.530 -4.604 -1.698 1.00 95.50 101 TYR A N 1
ATOM 795 C CA . TYR A 1 101 ? 6.748 -6.017 -1.383 1.00 95.50 101 TYR A CA 1
ATOM 796 C C . TYR A 1 101 ? 6.147 -6.358 -0.020 1.00 95.50 101 TYR A C 1
ATOM 798 O O . TYR A 1 101 ? 5.909 -5.464 0.789 1.00 95.50 101 TYR A O 1
ATOM 806 N N . GLY A 1 102 ? 5.893 -7.648 0.215 1.00 95.38 102 GLY A N 1
ATOM 807 C CA . GLY A 1 102 ? 5.347 -8.156 1.477 1.00 95.38 102 GLY A CA 1
ATOM 808 C C . GLY A 1 102 ? 4.105 -9.033 1.327 1.00 95.38 102 GLY A C 1
ATOM 809 O O . GLY A 1 102 ? 3.775 -9.757 2.254 1.00 95.38 102 GLY A O 1
ATOM 810 N N . HIS A 1 103 ? 3.440 -9.030 0.169 1.00 96.31 103 HIS A N 1
ATOM 811 C CA . HIS A 1 103 ? 2.202 -9.789 -0.019 1.00 96.31 103 HIS A CA 1
ATOM 812 C C . HIS A 1 103 ? 2.411 -11.319 0.101 1.00 96.31 103 HIS A C 1
ATOM 814 O O . HIS A 1 103 ? 3.394 -11.834 -0.450 1.00 96.31 103 HIS A O 1
ATOM 820 N N . PRO A 1 104 ? 1.478 -12.079 0.716 1.00 94.75 104 PRO A N 1
ATOM 821 C CA . PRO A 1 104 ? 1.576 -13.537 0.863 1.00 94.75 104 PRO A CA 1
ATOM 822 C C . PRO A 1 104 ? 1.836 -14.318 -0.432 1.00 94.75 104 PRO A C 1
ATOM 824 O O . PRO A 1 104 ? 2.559 -15.312 -0.413 1.00 94.75 104 PRO A O 1
ATOM 827 N N . SER A 1 105 ? 1.326 -13.837 -1.574 1.00 92.44 105 SER A N 1
ATOM 828 C CA . SER A 1 105 ? 1.549 -14.446 -2.903 1.00 92.44 105 SER A CA 1
ATOM 829 C C . SER A 1 105 ? 2.992 -14.364 -3.419 1.00 92.44 105 SER A C 1
ATOM 831 O O . SER A 1 105 ? 3.291 -14.874 -4.498 1.00 92.44 105 SER A O 1
ATOM 833 N N . LYS A 1 106 ? 3.882 -13.687 -2.688 1.00 91.31 106 LYS A N 1
ATOM 834 C CA . LYS A 1 106 ? 5.291 -13.444 -3.024 1.00 91.31 106 LYS A CA 1
ATOM 835 C C . LYS A 1 106 ? 5.553 -12.571 -4.252 1.00 91.31 106 LYS A C 1
ATOM 837 O O . LYS A 1 106 ? 6.707 -12.340 -4.625 1.00 91.31 106 LYS A O 1
ATOM 842 N N . LYS A 1 107 ? 4.496 -12.033 -4.862 1.00 92.38 107 LYS A N 1
ATOM 843 C CA . LYS A 1 107 ? 4.574 -11.051 -5.948 1.00 92.38 107 LYS A CA 1
ATOM 844 C C . LYS A 1 107 ? 4.513 -9.625 -5.377 1.00 92.38 107 LYS A C 1
ATOM 846 O O . LYS A 1 107 ? 3.779 -9.396 -4.417 1.00 92.38 107 LYS A O 1
ATOM 851 N N . PRO A 1 108 ? 5.229 -8.650 -5.962 1.00 93.56 108 PRO A N 1
ATOM 852 C CA . PRO A 1 108 ? 5.107 -7.256 -5.557 1.00 93.56 108 PRO A CA 1
ATOM 853 C C . PRO A 1 108 ? 3.902 -6.568 -6.205 1.00 93.56 108 PRO A C 1
ATOM 855 O O . PRO A 1 108 ? 3.545 -6.840 -7.357 1.00 93.56 108 PRO A O 1
ATOM 858 N N . PHE A 1 109 ? 3.349 -5.572 -5.518 1.00 94.69 109 PHE A N 1
ATOM 859 C CA . PHE A 1 109 ? 2.491 -4.579 -6.154 1.00 94.69 109 PHE A CA 1
ATOM 860 C C . PHE A 1 109 ? 3.350 -3.646 -7.007 1.00 94.69 109 PHE A C 1
ATOM 862 O O . PHE A 1 109 ? 4.354 -3.117 -6.539 1.00 94.69 109 PHE A O 1
ATOM 869 N N . LYS A 1 110 ? 2.941 -3.407 -8.257 1.00 92.38 110 LYS A N 1
ATOM 870 C CA . LYS A 1 110 ? 3.675 -2.549 -9.212 1.00 92.38 110 LYS A CA 1
ATOM 871 C C . LYS A 1 110 ? 3.453 -1.039 -9.011 1.00 92.38 110 LYS A C 1
ATOM 873 O O . LYS A 1 110 ? 3.769 -0.264 -9.905 1.00 92.38 110 LYS A O 1
ATOM 878 N N . SER A 1 111 ? 2.803 -0.655 -7.913 1.00 92.69 111 SER A N 1
ATOM 879 C CA . SER A 1 111 ? 2.626 0.727 -7.455 1.00 92.69 111 SER A CA 1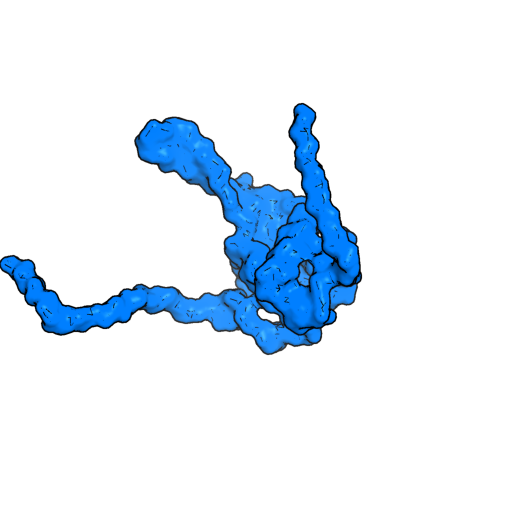
ATOM 880 C C . SER A 1 111 ? 1.971 0.754 -6.073 1.00 92.69 111 SER A C 1
ATOM 882 O O . SER A 1 111 ? 1.233 -0.169 -5.710 1.00 92.69 111 SER A O 1
ATOM 884 N N . VAL A 1 112 ? 2.144 1.862 -5.347 1.00 94.88 112 VAL A N 1
ATOM 885 C CA . VAL A 1 112 ? 1.418 2.140 -4.092 1.00 94.88 112 VAL A CA 1
ATOM 886 C C . VAL A 1 112 ? -0.094 2.178 -4.312 1.00 94.88 112 VAL A C 1
ATOM 888 O O . VAL A 1 112 ? -0.853 1.681 -3.490 1.00 94.88 112 VAL A O 1
ATOM 891 N N . ALA A 1 113 ? -0.554 2.681 -5.463 1.00 93.88 113 ALA A N 1
ATOM 892 C CA . ALA A 1 113 ? -1.978 2.720 -5.809 1.00 93.88 113 ALA A CA 1
ATOM 893 C C . ALA A 1 113 ? -2.632 1.330 -5.857 1.00 93.88 113 ALA A C 1
ATOM 895 O O . ALA A 1 113 ? -3.771 1.174 -5.418 1.00 93.88 113 ALA A O 1
ATOM 896 N N . ARG A 1 114 ? -1.913 0.324 -6.379 1.00 95.12 114 ARG A N 1
ATOM 897 C CA . ARG A 1 114 ? -2.381 -1.071 -6.401 1.00 95.12 114 ARG A CA 1
ATOM 898 C C . ARG A 1 114 ? -2.345 -1.697 -5.012 1.00 95.12 114 ARG A C 1
ATOM 900 O O . ARG A 1 114 ? -3.268 -2.422 -4.661 1.00 95.12 114 ARG A O 1
ATOM 907 N N . PHE A 1 115 ? -1.310 -1.392 -4.230 1.00 97.31 115 PHE A N 1
ATOM 908 C CA . PHE A 1 115 ? -1.249 -1.811 -2.833 1.00 97.31 115 PHE A CA 1
ATOM 909 C C . PHE A 1 115 ? -2.381 -1.195 -2.001 1.00 97.31 115 PHE A C 1
ATOM 911 O O . PHE A 1 115 ? -2.931 -1.871 -1.143 1.00 97.31 115 PHE A O 1
ATOM 918 N N . GLY A 1 116 ? -2.797 0.040 -2.294 1.00 96.81 116 GLY A N 1
ATOM 919 C CA . GLY A 1 116 ? -3.839 0.734 -1.538 1.00 96.81 116 GLY A CA 1
ATOM 920 C C . GLY A 1 116 ? -5.161 -0.034 -1.439 1.00 96.81 116 GLY A C 1
ATOM 921 O O . GLY A 1 116 ? -5.767 -0.051 -0.375 1.00 96.81 116 GLY A O 1
ATOM 922 N N . GLN A 1 117 ? -5.561 -0.754 -2.493 1.00 95.12 117 GLN A N 1
ATOM 923 C CA . GLN A 1 117 ? -6.749 -1.617 -2.457 1.00 95.12 117 GLN A CA 1
ATOM 924 C C . GLN A 1 117 ? -6.590 -2.793 -1.476 1.00 95.12 117 GLN A C 1
ATOM 926 O O . GLN A 1 117 ? -7.531 -3.141 -0.767 1.00 95.12 117 GLN A O 1
ATOM 931 N N . HIS A 1 118 ? -5.397 -3.393 -1.417 1.00 97.50 118 HIS A N 1
ATOM 932 C CA . HIS A 1 118 ? -5.084 -4.432 -0.431 1.00 97.50 118 HIS A CA 1
ATOM 933 C C . HIS A 1 118 ? -5.072 -3.856 0.981 1.00 97.50 118 HIS A C 1
ATOM 935 O O . HIS A 1 118 ? -5.668 -4.427 1.889 1.00 97.50 118 HIS A O 1
ATOM 941 N N . LEU A 1 119 ? -4.466 -2.675 1.148 1.00 97.94 119 LEU A N 1
ATOM 942 C CA . LEU A 1 119 ? -4.424 -1.988 2.431 1.00 97.94 119 LEU A CA 1
ATOM 943 C C . LEU A 1 119 ? -5.831 -1.699 2.961 1.00 97.94 119 LEU A C 1
ATOM 945 O O . LEU A 1 119 ? -6.041 -1.913 4.142 1.00 97.94 119 LEU A O 1
ATOM 949 N N . VAL A 1 120 ? -6.809 -1.328 2.122 1.00 97.38 120 VAL A N 1
ATOM 950 C CA . VAL A 1 120 ? -8.218 -1.198 2.560 1.00 97.38 120 VAL A CA 1
ATOM 951 C C . VAL A 1 120 ? -8.712 -2.470 3.260 1.00 97.38 120 VAL A C 1
ATOM 953 O O . VAL A 1 120 ? -9.313 -2.382 4.326 1.00 97.38 120 VAL A O 1
ATOM 956 N N . SER A 1 121 ? -8.406 -3.647 2.713 1.00 96.56 121 SER A N 1
ATOM 957 C CA . SER A 1 121 ? -8.816 -4.927 3.309 1.00 96.56 121 SER A CA 1
ATOM 958 C C . SER A 1 121 ? -8.090 -5.204 4.632 1.00 96.56 121 SER A C 1
ATOM 960 O O . SER A 1 121 ? -8.707 -5.700 5.569 1.00 96.56 121 SER A O 1
ATOM 962 N N . ILE A 1 122 ? -6.815 -4.805 4.754 1.00 97.19 122 ILE A N 1
ATOM 963 C CA . ILE A 1 122 ? -6.065 -4.852 6.025 1.00 97.19 122 ILE A CA 1
ATOM 964 C C . ILE A 1 122 ? -6.743 -3.978 7.090 1.00 97.19 122 ILE A C 1
ATOM 966 O O . ILE A 1 122 ? -6.997 -4.453 8.194 1.00 97.19 122 ILE A O 1
ATOM 970 N N . VAL A 1 123 ? -7.053 -2.711 6.783 1.00 96.88 123 VAL A N 1
ATOM 971 C CA . VAL A 1 123 ? -7.645 -1.790 7.777 1.00 96.88 123 VAL A CA 1
ATOM 972 C C . VAL A 1 123 ? -9.079 -2.158 8.153 1.00 96.88 123 VAL A C 1
ATOM 974 O O . VAL A 1 123 ? -9.475 -1.918 9.292 1.00 96.88 123 VAL A O 1
ATOM 977 N N . LEU A 1 124 ? -9.840 -2.766 7.239 1.00 95.00 124 LEU A N 1
ATOM 978 C CA . LEU A 1 124 ? -11.174 -3.306 7.527 1.00 95.00 124 LEU A CA 1
ATOM 979 C C . LEU A 1 124 ? -11.136 -4.671 8.237 1.00 95.00 124 LEU A C 1
ATOM 981 O O . LEU A 1 124 ? -12.165 -5.116 8.737 1.00 95.00 124 LEU A O 1
ATOM 985 N N . GLY A 1 125 ? -9.972 -5.329 8.293 1.00 93.62 125 GLY A N 1
ATOM 986 C CA . GLY A 1 125 ? -9.833 -6.677 8.847 1.00 93.62 125 GLY A CA 1
ATOM 987 C C . GLY A 1 125 ? -10.503 -7.767 8.002 1.00 93.62 125 GLY A C 1
ATOM 988 O O . GLY A 1 125 ? -10.864 -8.805 8.544 1.00 93.62 125 GLY A O 1
ATOM 989 N N . ASP A 1 126 ? -10.671 -7.539 6.696 1.00 93.75 126 ASP A N 1
ATOM 990 C CA . ASP A 1 126 ? -11.409 -8.411 5.769 1.00 93.75 126 ASP A CA 1
ATOM 991 C C . ASP A 1 126 ? -10.506 -8.932 4.639 1.00 93.75 126 ASP A C 1
ATOM 993 O O . ASP A 1 126 ? -10.727 -8.712 3.447 1.00 93.75 126 ASP A O 1
ATOM 997 N N . LEU A 1 127 ? -9.409 -9.587 5.025 1.00 91.31 127 LEU A N 1
ATOM 998 C CA . LEU A 1 127 ? -8.436 -10.132 4.075 1.00 91.31 127 LEU A CA 1
ATOM 999 C C . LEU A 1 127 ? -8.969 -11.341 3.296 1.00 91.31 127 LEU A C 1
ATOM 1001 O O . LEU A 1 127 ? -8.579 -11.528 2.144 1.00 91.31 127 LEU A O 1
ATOM 1005 N N . ASP A 1 128 ? -9.884 -12.116 3.885 1.00 89.69 128 ASP A N 1
ATOM 1006 C CA . ASP A 1 128 ? -10.479 -13.303 3.255 1.00 89.69 128 ASP A CA 1
ATOM 1007 C C . ASP A 1 128 ? -11.303 -12.950 2.006 1.00 89.69 128 ASP A C 1
ATOM 1009 O O . ASP A 1 128 ? -11.388 -13.749 1.074 1.00 89.69 128 ASP A O 1
ATOM 1013 N N . ASN A 1 129 ? -11.859 -11.734 1.953 1.00 91.25 129 ASN A N 1
ATOM 1014 C CA . ASN A 1 129 ? -12.615 -11.222 0.809 1.00 91.25 129 ASN A CA 1
ATOM 1015 C C . ASN A 1 129 ? -11.841 -10.162 0.006 1.00 91.25 129 ASN A C 1
ATOM 1017 O O . ASN A 1 129 ? -12.433 -9.439 -0.801 1.00 91.25 129 ASN A O 1
ATOM 1021 N N . CYS A 1 130 ? -10.522 -10.047 0.195 1.00 93.69 130 CYS A N 1
ATOM 1022 C CA . CYS A 1 130 ? -9.718 -9.051 -0.505 1.00 93.69 130 CYS A CA 1
ATOM 1023 C C . CYS A 1 130 ? -9.748 -9.271 -2.027 1.00 93.69 130 CYS A C 1
ATOM 1025 O O . CYS A 1 130 ? -9.370 -10.323 -2.538 1.00 93.69 130 CYS A O 1
ATOM 1027 N N . ARG A 1 131 ? -10.135 -8.225 -2.767 1.00 92.25 131 ARG A N 1
ATOM 1028 C CA . ARG A 1 131 ? -10.235 -8.209 -4.241 1.00 92.25 131 ARG A CA 1
ATOM 1029 C C . ARG A 1 131 ? -9.070 -7.482 -4.917 1.00 92.25 131 ARG A C 1
ATOM 1031 O O . ARG A 1 131 ? -9.218 -6.899 -5.993 1.00 92.25 131 ARG A O 1
ATOM 1038 N N . CYS A 1 132 ? -7.920 -7.384 -4.248 1.00 94.44 132 CYS A N 1
ATOM 1039 C CA . CYS A 1 132 ?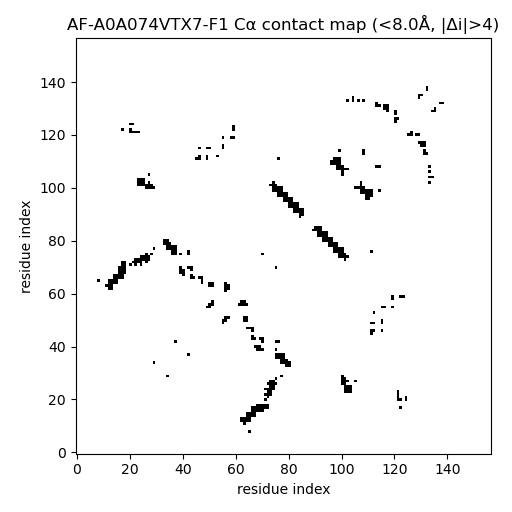 -6.766 -6.716 -4.840 1.00 94.44 132 CYS A CA 1
ATOM 1040 C C . CYS A 1 132 ? -6.207 -7.534 -6.014 1.00 94.44 132 CYS A C 1
ATOM 1042 O O . CYS A 1 132 ? -6.408 -8.744 -6.109 1.00 94.44 132 CYS A O 1
ATOM 1044 N N . VAL A 1 133 ? -5.420 -6.880 -6.872 1.00 94.25 133 VAL A N 1
ATOM 1045 C CA . VAL A 1 133 ? -4.801 -7.501 -8.060 1.00 94.25 133 VAL A CA 1
ATOM 1046 C C . VAL A 1 133 ? -3.947 -8.747 -7.764 1.00 94.25 133 VAL A C 1
ATOM 1048 O O . VAL A 1 133 ? -3.631 -9.494 -8.682 1.00 94.25 133 VAL A O 1
ATOM 1051 N N . LEU A 1 134 ? -3.523 -8.964 -6.513 1.00 94.25 134 LEU A N 1
ATOM 1052 C CA . LEU A 1 134 ? -2.753 -10.145 -6.113 1.00 94.25 134 LEU A CA 1
ATOM 1053 C C . LEU A 1 134 ? -3.594 -11.229 -5.415 1.00 94.25 134 LEU A C 1
ATOM 1055 O O . LEU A 1 134 ? -3.180 -12.387 -5.454 1.00 94.25 134 LEU A O 1
ATOM 1059 N N . CYS A 1 135 ? -4.732 -10.878 -4.804 1.00 92.31 135 CYS A N 1
ATOM 1060 C CA . CYS A 1 135 ? -5.657 -11.811 -4.144 1.00 92.31 135 CYS A CA 1
ATOM 1061 C C . CYS A 1 135 ? -6.646 -12.435 -5.134 1.00 92.31 135 CYS A C 1
ATOM 1063 O O . CYS A 1 135 ? -6.879 -13.638 -5.084 1.00 92.31 135 CYS A O 1
ATOM 1065 N N . ASP A 1 136 ? -7.133 -11.658 -6.106 1.00 86.25 136 ASP A N 1
ATOM 1066 C CA . ASP A 1 136 ? -8.024 -12.148 -7.171 1.00 86.25 136 ASP A CA 1
ATOM 1067 C C . ASP A 1 136 ? -7.302 -13.017 -8.224 1.00 86.25 136 ASP A C 1
ATOM 1069 O O . ASP A 1 136 ? -7.906 -13.463 -9.202 1.00 86.25 136 ASP A O 1
ATOM 1073 N N . GLY A 1 137 ? -6.002 -13.271 -8.026 1.00 63.44 137 GLY A N 1
ATOM 1074 C CA . GLY A 1 137 ? -5.098 -13.788 -9.047 1.00 63.44 137 GLY A CA 1
ATOM 1075 C C . GLY A 1 137 ? -4.783 -12.721 -10.097 1.00 63.44 137 GLY A C 1
ATOM 1076 O O . GLY A 1 137 ? -5.505 -11.737 -10.248 1.00 63.44 137 GLY A O 1
ATOM 1077 N N . ASP A 1 138 ? -3.696 -12.905 -10.857 1.00 49.78 138 ASP A N 1
ATOM 1078 C CA . ASP A 1 138 ? -3.607 -12.224 -12.149 1.00 49.78 138 ASP A CA 1
ATOM 1079 C C . ASP A 1 138 ? -4.860 -12.674 -12.916 1.00 49.78 138 ASP A C 1
ATOM 1081 O O . ASP A 1 138 ? -4.928 -13.826 -13.351 1.00 49.78 138 ASP A O 1
ATOM 1085 N N . GLY A 1 139 ? -5.877 -11.812 -13.033 1.00 44.25 139 GLY A N 1
ATOM 1086 C CA . GLY A 1 139 ? -6.976 -12.048 -13.965 1.00 44.25 139 GLY A CA 1
ATOM 1087 C C . GLY A 1 139 ? -6.398 -12.444 -15.331 1.00 44.25 139 GLY A C 1
ATOM 1088 O O . GLY A 1 139 ? -5.229 -12.130 -15.600 1.00 44.25 139 GLY A O 1
ATOM 1089 N N . PRO A 1 140 ? -7.162 -13.150 -16.191 1.00 40.25 140 PRO A N 1
ATOM 1090 C CA . PRO A 1 140 ? -6.655 -13.574 -17.493 1.00 40.25 140 PRO A CA 1
ATOM 1091 C C 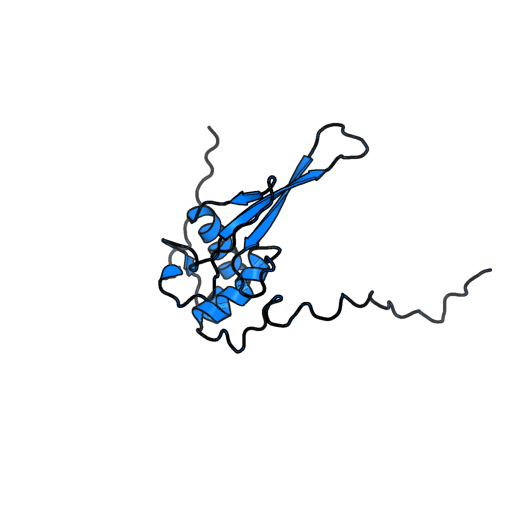. PRO A 1 140 ? -5.920 -12.400 -18.158 1.00 40.25 140 PRO A C 1
ATOM 1093 O O . PRO A 1 140 ? -6.392 -11.263 -18.025 1.00 40.25 140 PRO A O 1
ATOM 1096 N N . PRO A 1 141 ? -4.750 -12.639 -18.796 1.00 40.84 141 PRO A N 1
ATOM 1097 C CA . PRO A 1 141 ? -3.963 -11.575 -19.420 1.00 40.84 141 PRO A CA 1
ATOM 1098 C C . PRO A 1 141 ? -4.911 -10.689 -20.223 1.00 40.84 141 PRO A C 1
ATOM 1100 O O . PRO A 1 141 ? -5.858 -11.253 -20.782 1.00 40.84 141 PRO A O 1
ATOM 1103 N N . PRO A 1 142 ? -4.712 -9.351 -20.259 1.00 41.34 142 PRO A N 1
ATOM 1104 C CA . PRO A 1 142 ? -5.616 -8.462 -20.974 1.00 41.34 142 PRO A CA 1
ATOM 1105 C C . PRO A 1 142 ? -5.876 -9.095 -22.330 1.00 41.34 142 PRO A C 1
ATOM 1107 O O . PRO A 1 142 ? -4.938 -9.269 -23.114 1.00 41.34 142 PRO A O 1
ATOM 1110 N N . GLN A 1 143 ? -7.115 -9.549 -22.552 1.00 33.81 143 GLN A N 1
ATOM 1111 C CA . GLN A 1 143 ? -7.506 -9.977 -23.877 1.00 33.81 143 GLN A CA 1
ATOM 1112 C C . GLN A 1 143 ? -7.208 -8.753 -24.718 1.00 33.81 143 GLN A C 1
ATOM 1114 O O . GLN A 1 143 ? -7.706 -7.666 -24.408 1.00 33.81 143 GLN A O 1
ATOM 1119 N N . ASN A 1 144 ? -6.280 -8.909 -25.666 1.00 34.50 144 ASN A N 1
ATOM 1120 C CA . ASN A 1 144 ? -6.012 -7.908 -26.683 1.00 34.50 144 ASN A CA 1
ATOM 1121 C C . ASN A 1 144 ? -7.377 -7.330 -27.054 1.00 34.50 144 ASN A C 1
ATOM 1123 O O . ASN A 1 144 ? -8.238 -8.160 -27.368 1.00 34.50 144 ASN A O 1
ATOM 1127 N N . PRO A 1 145 ? -7.647 -6.019 -26.891 1.00 37.59 145 PRO A N 1
ATOM 1128 C CA . PRO A 1 145 ? -8.959 -5.505 -27.221 1.00 37.59 145 PRO A CA 1
ATOM 1129 C C . PRO A 1 145 ? -9.216 -5.957 -28.648 1.00 37.59 145 PRO A C 1
ATOM 1131 O O . PRO A 1 145 ? -8.537 -5.520 -29.578 1.00 37.59 145 PRO A O 1
ATOM 1134 N N . GLN A 1 146 ? -10.133 -6.913 -28.817 1.00 32.84 146 GLN A N 1
ATOM 1135 C CA . GLN A 1 146 ? -10.728 -7.141 -30.109 1.00 32.84 146 GLN A CA 1
ATOM 1136 C C . GLN A 1 146 ? -11.488 -5.850 -30.346 1.00 32.84 146 GLN A C 1
ATOM 1138 O O . GLN A 1 146 ? -12.633 -5.689 -29.929 1.00 32.84 146 GLN A O 1
ATOM 1143 N N . TYR A 1 147 ? -10.793 -4.885 -30.948 1.00 38.19 147 TYR A N 1
ATOM 1144 C CA . TYR A 1 147 ? -11.441 -3.856 -31.720 1.00 38.19 147 TYR A CA 1
ATOM 1145 C C . TYR A 1 147 ? -12.469 -4.596 -32.575 1.00 38.19 147 TYR A C 1
ATOM 1147 O O . TYR A 1 147 ? -12.101 -5.606 -33.192 1.00 38.19 147 TYR A O 1
ATOM 1155 N N . PRO A 1 148 ? -13.744 -4.176 -32.563 1.00 38.94 148 PRO A N 1
ATOM 1156 C CA . PRO A 1 148 ? -14.710 -4.708 -33.501 1.00 38.94 148 PRO A CA 1
ATOM 1157 C C . PRO A 1 148 ? -14.063 -4.620 -34.879 1.00 38.94 148 PRO A C 1
ATOM 1159 O O . PRO A 1 148 ? -13.709 -3.529 -35.326 1.00 38.94 148 PRO A O 1
ATOM 1162 N N . VAL A 1 149 ? -13.810 -5.771 -35.501 1.00 48.69 149 VAL A N 1
ATOM 1163 C CA . VAL A 1 149 ? -13.450 -5.801 -36.911 1.00 48.69 149 VAL A CA 1
ATOM 1164 C C . VAL A 1 149 ? -14.674 -5.269 -37.629 1.00 48.69 149 VAL A C 1
ATOM 1166 O O . VAL A 1 149 ? -15.690 -5.951 -37.726 1.00 48.69 149 VAL A O 1
ATOM 1169 N N . ASP A 1 150 ? -14.611 -4.000 -38.018 1.00 47.00 150 ASP A N 1
ATOM 1170 C CA . ASP A 1 150 ? -15.611 -3.402 -38.878 1.00 47.00 150 ASP A CA 1
ATOM 1171 C C . ASP A 1 150 ? -15.610 -4.215 -40.185 1.00 47.00 150 ASP A C 1
ATOM 1173 O O . ASP A 1 150 ? -14.589 -4.246 -40.881 1.00 47.00 150 ASP A O 1
ATOM 1177 N N . PRO A 1 151 ? -16.704 -4.924 -40.517 1.00 54.41 151 PRO A N 1
ATOM 1178 C CA . PRO A 1 151 ? -16.761 -5.772 -41.703 1.00 54.41 151 PRO A CA 1
ATOM 1179 C C . PRO A 1 151 ? -16.723 -4.973 -43.017 1.00 54.41 151 PRO A C 1
ATOM 1181 O O . PRO A 1 151 ? -16.799 -5.571 -44.088 1.00 54.41 151 PRO A O 1
ATOM 1184 N N . THR A 1 152 ? -16.618 -3.640 -42.967 1.00 52.03 152 THR A N 1
ATOM 1185 C CA . THR A 1 152 ? -16.674 -2.775 -44.151 1.00 52.03 152 THR A CA 1
ATOM 1186 C C . THR A 1 152 ? -15.322 -2.388 -44.752 1.00 52.03 152 THR A C 1
ATOM 1188 O O . THR A 1 152 ? -15.311 -1.737 -45.796 1.00 52.03 152 THR A O 1
ATOM 1191 N N . VAL A 1 153 ? -14.182 -2.809 -44.186 1.00 50.62 153 VAL A N 1
ATOM 1192 C CA . VAL A 1 153 ? -12.864 -2.488 -44.770 1.00 50.62 153 VAL A CA 1
ATOM 1193 C C . VAL A 1 153 ? -12.340 -3.664 -45.611 1.00 50.62 153 VAL A C 1
ATOM 1195 O O . VAL A 1 153 ? -11.929 -4.680 -45.046 1.00 50.62 153 VAL A O 1
ATOM 1198 N N . PRO A 1 154 ? -12.330 -3.575 -46.957 1.00 46.19 154 PRO A N 1
ATOM 1199 C CA . PRO A 1 154 ? -11.809 -4.644 -47.799 1.00 46.19 154 PRO A CA 1
ATOM 1200 C C . PRO A 1 154 ? -10.282 -4.738 -47.677 1.00 46.19 154 PRO A C 1
ATOM 1202 O O . PRO A 1 154 ? -9.560 -3.765 -47.897 1.00 46.19 154 PRO A O 1
ATOM 1205 N N . VAL A 1 155 ? -9.791 -5.936 -47.357 1.00 54.78 155 VAL A N 1
ATOM 1206 C CA . VAL A 1 155 ? -8.362 -6.274 -47.379 1.00 54.78 155 VAL A CA 1
ATOM 1207 C C . VAL A 1 155 ? -7.935 -6.449 -48.837 1.00 54.78 155 VAL A C 1
ATOM 1209 O O . VAL A 1 155 ? -8.310 -7.429 -49.484 1.00 54.78 155 VAL A O 1
ATOM 1212 N N . MET A 1 156 ? -7.170 -5.495 -49.368 1.00 41.25 156 MET A N 1
ATOM 1213 C CA . MET A 1 156 ? -6.515 -5.652 -50.669 1.00 41.25 156 MET A CA 1
ATOM 1214 C C . MET A 1 156 ? -5.333 -6.622 -50.523 1.00 41.25 156 MET A C 1
ATOM 1216 O O . MET A 1 156 ? -4.472 -6.409 -49.669 1.00 41.25 156 MET A O 1
ATOM 1220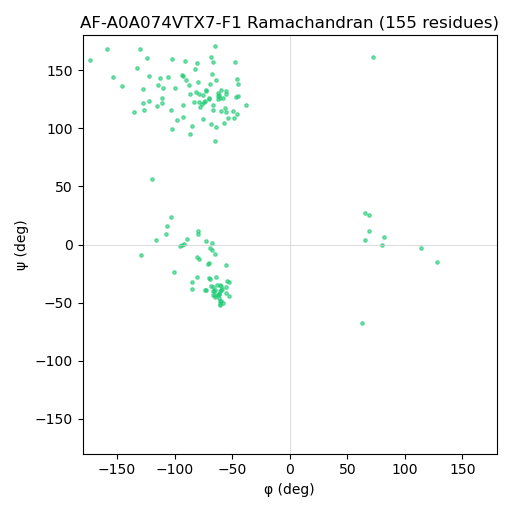 N N . HIS A 1 157 ? -5.351 -7.696 -51.319 1.00 52.47 157 HIS A N 1
ATOM 1221 C CA . HIS A 1 157 ? -4.225 -8.615 -51.527 1.00 52.47 157 HIS A CA 1
ATOM 1222 C C . HIS A 1 157 ? -3.299 -8.080 -52.619 1.00 52.47 157 HIS A C 1
ATOM 1224 O O . HIS A 1 157 ? -3.832 -7.478 -53.581 1.00 52.47 157 HIS A O 1
#

Solvent-accessible surface area (backbone atoms only — not comparable to full-atom values): 9488 Å² total; per-residue (Å²): 139,82,85,78,76,77,77,75,77,63,89,84,45,45,79,40,56,40,57,81,43,76,56,72,34,64,57,47,75,82,91,51,97,54,52,45,75,55,55,58,65,60,48,26,53,54,48,28,52,42,28,52,75,72,45,48,21,45,74,71,69,72,40,52,50,38,50,40,100,39,55,46,46,31,48,48,43,28,42,32,66,38,83,40,78,48,98,89,40,96,63,68,45,77,49,67,50,48,29,32,29,11,47,79,83,75,54,62,30,84,24,66,69,58,40,46,56,44,47,46,20,38,76,71,70,40,64,94,73,38,76,21,70,72,66,64,39,80,60,78,72,80,71,72,78,76,67,79,77,65,91,81,68,83,83,85,129

pLDDT: mean 80.51, std 20.84, range [32.84, 98.25]

Radius of gyration: 19.94 Å; Cα contacts (8 Å, |Δi|>4): 247; chains: 1; bounding box: 40×40×66 Å

InterPro domains:
  IPR031915 Cryptic loci regulator 2, N-terminal [PF16761] (72-135)

Organism: Aureobasidium melanogenum (strain CBS 110374) (NCBI:txid1043003)

Sequence (157 aa):
MNNSTPTPAASGAQEIDLSQYTSDGTGQECMNLITVAQSSETFLEHLTHIFNTRGYAMTAFGRYVNFVNSPPKGYTEYWRHRRVVLPDDPQYLTIGDLYVYGHPSKKPFKSVARFGQHLVSIVLGDLDNCRCVLCDGDGPPPQNPQYPVDPTVPVMH

Nearest PDB structures (foldseek):
  7l08-assembly1_AN  TM=7.410E-01  e=4.617E-01  Homo sapiens
  7bog-assembly1_Q  TM=6.408E-01  e=2.125E+00  Escherichia coli K-12
  3hk4-assembly2_D  TM=4.392E-01  e=8.722E-01  Mesorhizobium loti
  8uu8-assembly1_q  TM=6.545E-01  e=8.612E+00  Listeria innocua

Secondary structure (DSSP, 8-state):
----PPPPP-TTPEEE-GGGS------PPP--TTEEEPPHHHHHHHHHHHHHHSSHHHHHHSS-EEE-S-PSTT-EEEEEEEEEEETTEEEEEEEEEEEEE--TTSPPBSSHHHHHHHHHHHHHT--TT--STTTS-S-S----------TT-----

Mean predicted aligned error: 11.49 Å